Protein AF-A0A915NZ78-F1 (afdb_monomer)

Organism: NCBI:txid298350

pLDDT: mean 84.66, std 13.93, range [49.81, 96.81]

Radius of gyration: 14.65 Å; Cα contacts (8 Å, |Δi|>4): 91; chains: 1; bounding box: 35×27×35 Å

InterPro domains:
  IPR043136 B30.2/SPRY domain superfamily [G3DSA:2.60.120.920] (2-82)

Solvent-accessible surface area (backbone atoms only — not comparable to full-atom values): 5771 Å² total; per-residue (Å²): 134,90,55,90,91,60,46,74,44,80,48,75,44,71,61,75,79,87,49,96,84,58,53,43,31,42,34,44,37,22,53,71,46,40,81,48,85,72,75,44,77,42,77,58,66,86,62,89,70,69,86,80,86,70,94,82,86,86,79,77,99,67,87,86,86,86,76,94,64,90,54,85,71,72,55,60,76,81,81,70,68,128

Sequence (82 aa):
LIKPMDIVGCGIYFPQLNNEENNSAQLFFTINGKKKGKTIFVELNDDKDSLLFYPNVSLFCCSVEANFGTNKFLYKIGEFKE

Structure (mmCIF, N/CA/C/O backbone):
data_AF-A0A915NZ78-F1
#
_entry.id   AF-A0A915NZ78-F1
#
loop_
_atom_site.group_PDB
_atom_site.id
_atom_site.type_symbol
_atom_site.label_atom_id
_atom_site.label_alt_id
_atom_site.label_comp_id
_atom_site.label_asym_id
_atom_site.label_entity_id
_atom_site.label_seq_id
_atom_site.pdbx_PDB_ins_code
_atom_site.Cartn_x
_atom_site.Cartn_y
_atom_site.Cartn_z
_atom_site.occupancy
_atom_site.B_iso_or_equiv
_atom_site.auth_seq_id
_atom_site.auth_comp_id
_atom_site.auth_asym_id
_atom_site.auth_atom_id
_atom_site.pdbx_PDB_model_num
ATOM 1 N N . LEU A 1 1 ? 0.968 0.986 14.603 1.00 80.88 1 LEU A N 1
ATOM 2 C CA . LEU A 1 1 ? -0.315 0.254 14.554 1.00 80.88 1 LEU A CA 1
ATOM 3 C C . LEU A 1 1 ? -1.266 0.994 13.629 1.00 80.88 1 LEU A C 1
ATOM 5 O O . LEU A 1 1 ? -1.293 2.217 13.716 1.00 80.88 1 LEU A O 1
ATOM 9 N N . ILE A 1 2 ? -1.994 0.261 12.786 1.00 91.50 2 ILE A N 1
ATOM 10 C CA . ILE A 1 2 ? -3.115 0.774 11.983 1.00 91.50 2 ILE A CA 1
ATOM 11 C C . ILE A 1 2 ? -4.349 0.819 12.892 1.00 91.50 2 ILE A C 1
ATOM 13 O O . ILE A 1 2 ? -4.572 -0.113 13.668 1.00 91.50 2 ILE A O 1
ATOM 17 N N . LYS A 1 3 ? -5.107 1.911 12.843 1.00 94.25 3 LYS A N 1
ATOM 18 C CA . LYS A 1 3 ? -6.304 2.163 13.653 1.00 94.25 3 LYS A CA 1
ATOM 19 C C . LYS A 1 3 ? -7.562 2.212 12.776 1.00 94.25 3 LYS A C 1
ATOM 21 O O . LYS A 1 3 ? -7.445 2.381 11.563 1.00 94.25 3 LYS A O 1
ATOM 26 N N . PRO A 1 4 ? -8.770 2.102 13.365 1.00 94.81 4 PRO A N 1
ATOM 27 C CA . PRO A 1 4 ? -10.002 2.380 12.634 1.00 94.81 4 PRO A CA 1
ATOM 28 C C . PRO A 1 4 ? -9.933 3.749 11.948 1.00 94.81 4 PRO A C 1
ATOM 30 O O . PRO A 1 4 ? -9.450 4.706 12.552 1.00 94.81 4 PRO A O 1
ATOM 33 N N . MET A 1 5 ? -10.426 3.824 10.711 1.00 94.44 5 MET A N 1
ATOM 34 C CA . MET A 1 5 ? -10.408 5.018 9.849 1.00 94.44 5 MET A CA 1
ATOM 35 C C . MET A 1 5 ? -9.029 5.470 9.341 1.00 94.44 5 MET A C 1
ATOM 37 O O . MET A 1 5 ? -8.966 6.450 8.601 1.00 94.44 5 MET A O 1
ATOM 41 N N . ASP A 1 6 ? -7.934 4.775 9.673 1.00 96.81 6 ASP A N 1
ATOM 42 C CA . ASP A 1 6 ? -6.653 5.051 9.020 1.00 96.81 6 ASP A CA 1
ATOM 43 C C . ASP A 1 6 ? -6.736 4.707 7.529 1.00 96.81 6 ASP A C 1
ATOM 45 O O . ASP A 1 6 ? -7.171 3.623 7.137 1.00 96.81 6 ASP A O 1
ATOM 49 N N . ILE A 1 7 ? -6.241 5.616 6.693 1.00 96.62 7 ILE A N 1
ATOM 50 C CA . ILE A 1 7 ? -6.105 5.392 5.258 1.00 96.62 7 ILE A CA 1
ATOM 51 C C . ILE A 1 7 ? -4.697 4.878 4.994 1.00 96.62 7 ILE A C 1
ATOM 53 O O . ILE A 1 7 ? -3.705 5.596 5.166 1.00 96.62 7 ILE A O 1
ATOM 57 N N . VAL A 1 8 ? -4.619 3.618 4.576 1.00 96.69 8 VAL A N 1
ATOM 58 C CA . VAL A 1 8 ? -3.367 2.949 4.228 1.00 96.69 8 VAL A CA 1
ATOM 59 C C . VAL A 1 8 ? -3.128 3.085 2.730 1.00 96.69 8 VAL A C 1
ATOM 61 O O . VAL A 1 8 ? -3.988 2.746 1.921 1.00 96.69 8 VAL A O 1
ATOM 64 N N . GLY A 1 9 ? -1.953 3.586 2.357 1.00 95.62 9 GLY A N 1
ATOM 65 C CA . GLY A 1 9 ? -1.508 3.634 0.968 1.00 95.62 9 GLY A CA 1
ATOM 66 C C . GLY A 1 9 ? -0.345 2.681 0.729 1.00 95.62 9 GLY A C 1
ATOM 67 O O . GLY A 1 9 ? 0.611 2.688 1.502 1.00 95.62 9 GLY A O 1
ATOM 68 N N . CYS A 1 10 ? -0.409 1.918 -0.358 1.00 94.88 10 CYS A N 1
ATOM 69 C CA . CYS A 1 10 ? 0.672 1.062 -0.843 1.00 94.88 10 CYS A CA 1
ATOM 70 C C . CYS A 1 10 ? 1.092 1.572 -2.222 1.00 94.88 10 CYS A C 1
ATOM 72 O O . CYS A 1 10 ? 0.245 1.662 -3.111 1.00 94.88 10 CYS A O 1
ATOM 74 N N . GLY A 1 11 ? 2.364 1.924 -2.389 1.00 92.81 11 GLY A N 1
ATOM 75 C CA . GLY A 1 11 ? 2.896 2.426 -3.650 1.00 92.81 11 GLY A CA 1
ATOM 76 C C . GLY A 1 11 ? 4.105 1.622 -4.105 1.00 92.81 11 GLY A C 1
ATOM 77 O O . GLY A 1 11 ? 4.930 1.220 -3.286 1.00 92.81 11 GLY A O 1
ATOM 78 N N . ILE A 1 12 ? 4.204 1.414 -5.416 1.00 90.44 12 ILE A N 1
ATOM 79 C CA . ILE A 1 12 ? 5.384 0.860 -6.077 1.00 90.44 12 ILE A CA 1
ATOM 80 C C . ILE A 1 12 ? 5.796 1.798 -7.209 1.00 90.44 12 ILE A C 1
ATOM 82 O O . ILE A 1 12 ? 4.981 2.157 -8.059 1.00 90.44 12 ILE A O 1
ATOM 86 N N . TYR A 1 13 ? 7.047 2.237 -7.193 1.00 87.81 13 TYR A N 1
ATOM 87 C CA . TYR A 1 13 ? 7.641 3.049 -8.240 1.00 87.81 13 TYR A CA 1
ATOM 88 C C . TYR A 1 13 ? 8.606 2.199 -9.057 1.00 87.81 13 TYR A C 1
ATOM 90 O O . TYR A 1 13 ? 9.572 1.659 -8.523 1.00 87.81 13 TYR A O 1
ATOM 98 N N . PHE A 1 14 ? 8.344 2.120 -10.357 1.00 83.44 14 PHE A N 1
ATOM 99 C CA . PHE A 1 14 ? 9.268 1.553 -11.325 1.00 83.44 14 PHE A CA 1
ATOM 100 C C . PHE A 1 14 ? 10.068 2.709 -11.937 1.00 83.44 14 PHE A C 1
ATOM 102 O O . PHE A 1 14 ? 9.459 3.581 -12.575 1.00 83.44 14 PHE A O 1
ATOM 109 N N . PRO A 1 15 ? 11.393 2.785 -11.726 1.00 75.62 15 PRO A N 1
ATOM 110 C CA . PRO A 1 15 ? 12.215 3.718 -12.481 1.00 75.62 15 PRO A CA 1
ATOM 111 C C . PRO A 1 15 ? 12.062 3.405 -13.974 1.00 75.62 15 PRO A C 1
ATOM 113 O O . PRO A 1 15 ? 11.951 2.246 -14.369 1.00 75.62 15 PRO A O 1
ATOM 116 N N . GLN A 1 16 ? 11.974 4.441 -14.811 1.00 65.69 16 GLN A N 1
ATOM 117 C CA . GLN A 1 16 ? 11.915 4.234 -16.257 1.00 65.69 16 GLN A CA 1
ATOM 118 C C . GLN A 1 16 ? 13.169 3.465 -16.688 1.00 65.69 16 GLN A C 1
ATOM 120 O O . GLN A 1 16 ? 14.276 3.937 -16.440 1.00 65.69 16 GLN A O 1
ATOM 125 N N . LEU A 1 17 ? 12.971 2.323 -17.353 1.00 55.47 17 LEU A N 1
ATOM 126 C CA . LEU A 1 17 ? 13.985 1.379 -17.856 1.00 55.47 17 LEU A CA 1
ATOM 127 C C . LEU A 1 17 ? 14.962 1.980 -18.891 1.00 55.47 17 LEU A C 1
ATOM 129 O O . LEU A 1 17 ? 15.675 1.253 -19.570 1.00 55.47 17 LEU A O 1
ATOM 133 N N . ASN A 1 18 ? 14.988 3.303 -19.055 1.00 50.72 18 ASN A N 1
ATOM 134 C CA . ASN A 1 18 ? 15.775 3.972 -20.086 1.00 50.72 18 ASN A CA 1
ATOM 135 C C . ASN A 1 18 ? 17.274 4.033 -19.751 1.00 50.72 18 ASN A C 1
ATOM 137 O O . ASN A 1 18 ? 18.059 4.326 -20.645 1.00 50.72 18 ASN A O 1
ATOM 141 N N . ASN A 1 19 ? 17.661 3.745 -18.503 1.00 51.53 19 ASN A N 1
ATOM 142 C CA . ASN A 1 19 ? 19.052 3.648 -18.075 1.00 51.53 19 ASN A CA 1
ATOM 143 C C . ASN A 1 19 ? 19.252 2.308 -17.353 1.00 51.53 19 ASN A C 1
ATOM 145 O O . ASN A 1 19 ? 18.596 2.053 -16.344 1.00 51.53 19 ASN A O 1
ATOM 149 N N . GLU A 1 20 ? 20.183 1.496 -17.850 1.00 53.66 20 GLU A N 1
ATOM 150 C CA . GLU A 1 20 ? 20.549 0.142 -17.384 1.00 53.66 20 GLU A CA 1
ATOM 151 C C . GLU A 1 20 ? 21.030 0.068 -15.914 1.00 53.66 20 GLU A C 1
ATOM 153 O O . GLU A 1 20 ? 21.385 -0.997 -15.420 1.00 53.66 20 GLU A O 1
ATOM 158 N N . GLU A 1 21 ? 21.057 1.191 -15.193 1.00 57.22 21 GLU A N 1
ATOM 159 C CA . GLU A 1 21 ? 21.609 1.289 -13.838 1.00 57.22 21 GLU A CA 1
ATOM 160 C C . GLU A 1 21 ? 20.580 1.055 -12.721 1.00 57.22 21 GLU A C 1
ATOM 162 O O . GLU A 1 21 ? 20.968 0.871 -11.570 1.00 57.22 21 GLU A O 1
ATOM 167 N N . ASN A 1 22 ? 19.274 1.052 -13.019 1.00 62.06 22 ASN A N 1
ATOM 168 C CA . ASN A 1 22 ? 18.229 0.981 -11.990 1.00 62.06 22 ASN A CA 1
ATOM 169 C C . ASN A 1 22 ? 17.296 -0.224 -12.169 1.00 62.06 22 ASN A C 1
ATOM 171 O O . ASN A 1 22 ? 16.115 -0.096 -12.491 1.00 62.06 22 ASN A O 1
ATOM 175 N N . ASN A 1 23 ? 17.825 -1.405 -11.855 1.00 75.69 23 ASN A N 1
ATOM 176 C CA . ASN A 1 23 ? 17.092 -2.673 -11.875 1.00 75.69 23 ASN A CA 1
ATOM 177 C C . ASN A 1 23 ? 16.317 -2.919 -10.575 1.00 75.69 23 ASN A C 1
ATOM 179 O O . ASN A 1 23 ? 16.222 -4.054 -10.125 1.00 75.69 23 ASN A O 1
ATOM 183 N N . SER A 1 24 ? 15.793 -1.884 -9.912 1.00 83.25 24 SER A N 1
ATOM 184 C CA . SER A 1 24 ? 14.979 -2.092 -8.712 1.00 83.25 24 SER A CA 1
ATOM 185 C C . SER A 1 24 ? 13.736 -1.214 -8.671 1.00 83.25 24 SER A C 1
ATOM 187 O O . SER A 1 24 ? 13.780 -0.013 -8.937 1.00 83.25 24 SER A O 1
ATOM 189 N N . ALA A 1 25 ? 12.604 -1.819 -8.318 1.00 86.94 25 ALA A N 1
ATOM 190 C CA . ALA A 1 25 ? 11.389 -1.101 -7.977 1.00 86.94 25 ALA A CA 1
ATOM 191 C C . ALA A 1 25 ? 11.437 -0.652 -6.514 1.00 86.94 25 ALA A C 1
ATOM 193 O O . ALA A 1 25 ? 11.902 -1.374 -5.633 1.00 86.94 25 ALA A O 1
ATOM 194 N N . GLN A 1 26 ? 10.906 0.535 -6.247 1.00 89.50 26 GLN A N 1
ATOM 195 C CA . GLN A 1 26 ? 10.817 1.099 -4.905 1.00 89.50 26 GLN A CA 1
ATOM 196 C C . GLN A 1 26 ? 9.402 0.916 -4.365 1.00 89.50 26 GLN A C 1
ATOM 198 O O . GLN A 1 26 ? 8.451 1.509 -4.873 1.00 89.50 26 GLN A O 1
ATOM 203 N N . LEU A 1 27 ? 9.255 0.115 -3.317 1.00 91.81 27 LEU A N 1
ATOM 204 C CA . LEU A 1 27 ? 7.996 -0.116 -2.621 1.00 91.81 27 LEU A CA 1
ATOM 205 C C . LEU A 1 27 ? 7.957 0.691 -1.318 1.00 91.81 27 LEU A C 1
ATOM 207 O O . LEU A 1 27 ? 8.906 0.695 -0.531 1.00 91.81 27 LEU A O 1
ATOM 211 N N . PHE A 1 28 ? 6.838 1.366 -1.068 1.00 93.56 28 PHE A N 1
ATOM 212 C CA . PHE A 1 28 ? 6.629 2.154 0.140 1.00 93.56 28 PHE A CA 1
ATOM 213 C C . PHE A 1 28 ? 5.189 2.067 0.646 1.00 93.56 28 PHE A C 1
ATOM 215 O O . PHE A 1 28 ? 4.241 1.804 -0.097 1.00 93.56 28 PHE A O 1
ATOM 222 N N . PHE A 1 29 ? 5.031 2.361 1.936 1.00 94.81 29 PHE A N 1
ATOM 223 C CA . PHE A 1 29 ? 3.739 2.405 2.607 1.00 94.81 29 PHE A CA 1
ATOM 224 C C . PHE A 1 29 ? 3.485 3.779 3.212 1.00 94.81 29 PHE A C 1
ATOM 226 O O . PHE A 1 29 ? 4.407 4.473 3.652 1.00 94.81 29 PHE A O 1
ATOM 233 N N . THR A 1 30 ? 2.214 4.159 3.288 1.00 95.88 30 THR A N 1
ATOM 234 C CA . THR A 1 30 ? 1.768 5.369 3.976 1.00 95.88 30 THR A CA 1
ATOM 235 C C . THR A 1 30 ? 0.629 5.061 4.938 1.00 95.88 30 THR A C 1
ATOM 237 O O . THR A 1 30 ? -0.172 4.157 4.708 1.00 95.88 30 THR A O 1
ATOM 240 N N . ILE A 1 31 ? 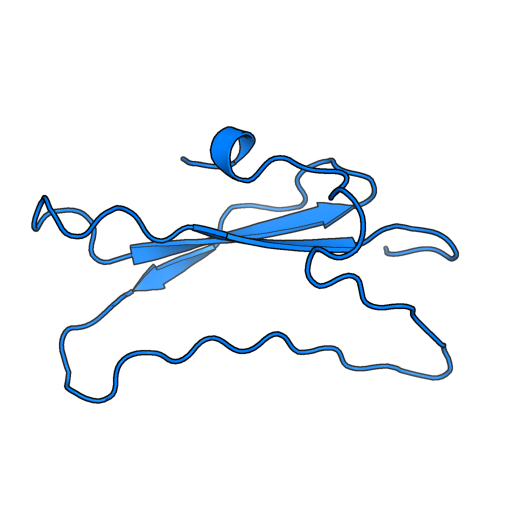0.554 5.835 6.019 1.00 96.75 31 ILE A N 1
ATOM 241 C CA . ILE A 1 31 ? -0.630 5.914 6.879 1.00 96.75 31 ILE A CA 1
ATOM 242 C C . ILE A 1 31 ? -1.047 7.378 6.911 1.00 96.75 31 ILE A C 1
ATOM 244 O O . ILE A 1 31 ? -0.246 8.239 7.293 1.00 96.75 31 ILE A O 1
ATOM 248 N N . ASN A 1 32 ? -2.283 7.654 6.497 1.00 96.38 32 ASN A N 1
ATOM 249 C CA . ASN A 1 32 ? -2.855 8.996 6.395 1.00 96.38 32 ASN A CA 1
ATOM 250 C C . ASN A 1 32 ? -1.954 9.941 5.576 1.00 96.38 32 ASN A C 1
ATOM 252 O O . ASN A 1 32 ? -1.633 11.049 6.005 1.00 96.38 32 ASN A O 1
ATOM 256 N N . GLY A 1 33 ? -1.468 9.452 4.428 1.00 94.44 33 GLY A N 1
ATOM 257 C CA . GLY A 1 33 ? -0.624 10.201 3.488 1.00 94.44 33 GLY A CA 1
ATOM 258 C C . GLY A 1 33 ? 0.852 10.349 3.880 1.00 94.44 33 GLY A C 1
ATOM 259 O O . GLY A 1 33 ? 1.649 10.834 3.084 1.00 94.44 33 GLY A O 1
ATOM 260 N N . LYS A 1 34 ? 1.263 9.913 5.078 1.00 93.75 34 LYS A N 1
ATOM 261 C CA . LYS A 1 34 ? 2.656 10.028 5.550 1.00 93.75 34 LYS A CA 1
ATOM 262 C C . LYS A 1 34 ? 3.409 8.709 5.389 1.00 93.75 34 LYS A C 1
ATOM 264 O O . LYS A 1 34 ? 2.898 7.682 5.843 1.00 93.75 34 LYS A O 1
ATOM 269 N N . LYS A 1 35 ? 4.630 8.745 4.828 1.00 93.56 35 LYS A N 1
ATOM 270 C CA . LYS A 1 35 ? 5.517 7.569 4.688 1.00 93.56 35 LYS A CA 1
ATOM 271 C C . LYS A 1 35 ? 5.691 6.855 6.026 1.00 93.56 35 LYS A C 1
ATOM 273 O O . LYS A 1 35 ? 5.859 7.489 7.073 1.00 93.56 35 LYS A O 1
ATOM 278 N N . LYS A 1 36 ? 5.651 5.527 5.988 1.00 94.25 36 LYS A N 1
ATOM 279 C CA . LYS A 1 36 ? 5.913 4.655 7.130 1.00 94.25 36 LYS A CA 1
ATOM 280 C C . LYS A 1 36 ? 6.999 3.655 6.779 1.00 94.25 36 LYS A C 1
ATOM 282 O O . LYS A 1 36 ? 6.898 2.953 5.782 1.00 94.25 36 LYS A O 1
ATOM 287 N N . GLY A 1 37 ? 8.001 3.579 7.650 1.00 90.62 37 GLY A N 1
ATOM 288 C CA . GLY A 1 37 ? 9.155 2.710 7.450 1.00 90.62 37 GLY A CA 1
ATOM 289 C C . GLY A 1 37 ? 10.119 3.226 6.382 1.00 90.62 37 GLY A C 1
ATOM 290 O O . GLY A 1 37 ? 10.017 4.363 5.916 1.00 90.62 37 GLY A O 1
ATOM 291 N N . LYS A 1 38 ? 11.084 2.370 6.048 1.00 90.88 38 LYS A N 1
ATOM 292 C CA . LYS A 1 38 ? 12.048 2.585 4.965 1.00 90.88 38 LYS A CA 1
ATOM 293 C C 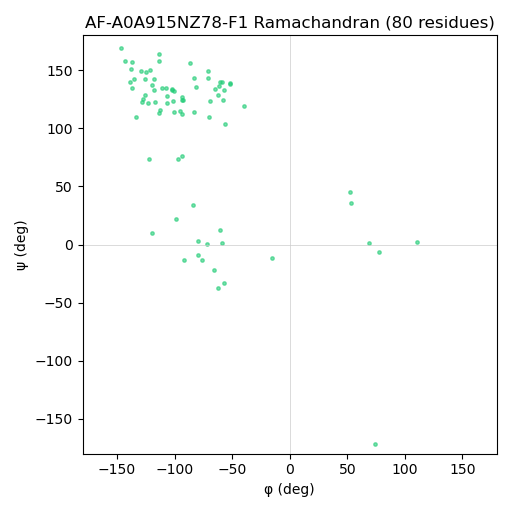. LYS A 1 38 ? 11.462 2.090 3.642 1.00 90.88 38 LYS A C 1
ATOM 295 O O . LYS A 1 38 ? 10.580 1.233 3.650 1.00 90.88 38 LYS A O 1
ATOM 300 N N . THR A 1 39 ? 11.964 2.622 2.533 1.00 90.56 39 THR A N 1
ATOM 301 C CA . THR A 1 39 ? 11.706 2.065 1.199 1.00 90.56 39 THR A CA 1
ATOM 302 C C . THR A 1 39 ? 12.228 0.640 1.129 1.00 90.56 39 THR A C 1
ATOM 304 O O . THR A 1 39 ? 13.296 0.338 1.664 1.00 90.56 39 THR A O 1
ATOM 307 N N . ILE A 1 40 ? 11.468 -0.228 0.476 1.00 90.88 40 ILE A N 1
ATOM 308 C CA . ILE A 1 40 ? 11.897 -1.577 0.127 1.00 90.88 40 ILE A CA 1
ATOM 309 C C . ILE A 1 40 ? 12.293 -1.548 -1.347 1.00 90.88 40 ILE A C 1
ATOM 311 O O . ILE A 1 40 ? 11.484 -1.164 -2.188 1.00 90.88 40 ILE A O 1
ATOM 315 N N . PHE A 1 41 ? 13.527 -1.940 -1.648 1.00 88.38 41 PHE A N 1
ATOM 316 C CA . PHE A 1 41 ? 14.017 -2.085 -3.016 1.00 88.38 41 PHE A CA 1
ATOM 317 C C . PHE A 1 41 ? 13.796 -3.530 -3.459 1.00 88.38 41 PHE A C 1
ATOM 319 O O . PHE A 1 41 ? 14.211 -4.458 -2.766 1.00 88.38 41 PHE A O 1
ATOM 326 N N . VAL A 1 42 ? 13.097 -3.715 -4.576 1.00 86.50 42 VAL A N 1
ATOM 327 C CA . VAL A 1 42 ? 12.798 -5.028 -5.153 1.00 86.50 42 VAL A CA 1
ATOM 328 C C . VAL A 1 42 ? 13.540 -5.149 -6.470 1.00 86.50 42 VAL A C 1
ATOM 330 O O . VAL A 1 42 ? 13.255 -4.386 -7.388 1.00 86.50 42 VAL A O 1
ATOM 333 N N . GLU A 1 43 ? 14.484 -6.080 -6.556 1.00 82.75 43 GLU A N 1
ATOM 334 C CA . GLU A 1 43 ? 15.245 -6.333 -7.781 1.00 82.75 43 GLU A CA 1
ATOM 335 C C . GLU A 1 43 ? 14.324 -6.797 -8.912 1.00 82.75 43 GLU A C 1
ATOM 337 O O . GLU A 1 43 ? 13.531 -7.722 -8.756 1.00 82.75 43 GLU A O 1
ATOM 342 N N . LEU A 1 44 ? 14.439 -6.133 -10.054 1.00 77.75 44 LEU A N 1
ATOM 343 C CA . LEU A 1 44 ? 13.783 -6.432 -11.315 1.00 77.75 44 LEU A CA 1
ATOM 344 C C . LEU A 1 44 ? 14.788 -7.232 -12.154 1.00 77.75 44 LEU A C 1
ATOM 346 O O . LEU A 1 44 ? 15.431 -6.682 -13.041 1.00 77.75 44 LEU A O 1
ATOM 350 N N . ASN A 1 45 ? 15.011 -8.501 -11.808 1.00 69.31 45 ASN A N 1
ATOM 351 C CA . ASN A 1 45 ? 15.911 -9.355 -12.586 1.00 69.31 45 ASN A CA 1
ATOM 352 C C . ASN A 1 45 ? 15.285 -9.709 -13.949 1.00 69.31 45 ASN A C 1
ATOM 354 O O . ASN A 1 45 ? 14.080 -9.936 -14.044 1.00 69.31 45 ASN A O 1
ATOM 358 N N . ASP A 1 46 ? 16.130 -9.775 -14.982 1.00 57.62 46 ASP A N 1
ATOM 359 C CA . ASP A 1 46 ? 15.790 -9.981 -16.405 1.00 57.62 46 ASP A CA 1
ATOM 360 C C . ASP A 1 46 ? 15.325 -11.406 -16.767 1.00 57.62 46 ASP A C 1
ATOM 362 O O . ASP A 1 46 ? 15.039 -11.704 -17.934 1.00 57.62 46 ASP A O 1
ATOM 366 N N . ASP A 1 47 ? 15.252 -12.321 -15.797 1.00 57.44 47 ASP A N 1
ATOM 367 C CA . ASP A 1 47 ? 14.766 -13.669 -16.067 1.00 57.44 47 ASP A CA 1
ATOM 368 C C . ASP A 1 47 ? 13.263 -13.614 -16.354 1.00 57.44 47 ASP A C 1
ATOM 370 O O . ASP A 1 47 ? 12.460 -13.332 -15.473 1.00 57.44 47 ASP A O 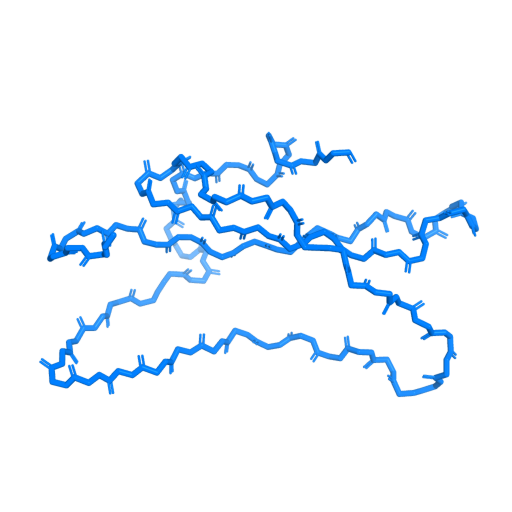1
ATOM 374 N N . LYS A 1 48 ? 12.952 -13.859 -17.634 1.00 49.81 48 LYS A N 1
ATOM 375 C CA . LYS A 1 48 ? 11.698 -13.982 -18.416 1.00 49.81 48 LYS A CA 1
ATOM 376 C C . LYS A 1 48 ? 10.335 -14.168 -17.724 1.00 49.81 48 LYS A C 1
ATOM 378 O O . LYS A 1 48 ? 9.325 -13.999 -18.404 1.00 49.81 48 LYS A O 1
ATOM 383 N N . ASP A 1 49 ? 10.276 -14.447 -16.434 1.00 52.72 49 ASP A N 1
ATOM 384 C CA . ASP A 1 49 ? 9.086 -14.323 -15.602 1.00 52.72 49 ASP A CA 1
ATOM 385 C C . ASP A 1 49 ? 9.084 -12.942 -14.937 1.00 52.72 49 ASP A C 1
ATOM 387 O O . ASP A 1 49 ? 9.395 -12.779 -13.758 1.00 52.72 49 ASP A O 1
ATOM 391 N N . SER A 1 50 ? 8.737 -11.924 -15.730 1.00 58.12 50 SER A N 1
ATOM 392 C CA . SER A 1 50 ? 8.525 -10.547 -15.275 1.00 58.12 50 SER A CA 1
ATOM 393 C C . SER A 1 50 ? 7.800 -10.531 -13.928 1.00 58.12 50 SER A C 1
ATOM 395 O O . SER A 1 50 ? 6.676 -11.030 -13.844 1.00 58.12 50 SER A O 1
ATOM 397 N N . LEU A 1 51 ? 8.419 -9.974 -12.884 1.00 65.50 51 LEU A N 1
ATOM 398 C CA . LEU A 1 51 ? 7.803 -9.867 -11.562 1.00 65.50 51 LEU A CA 1
ATOM 399 C C . LEU A 1 51 ? 6.462 -9.129 -11.673 1.00 65.50 51 LEU A C 1
ATOM 401 O O . LEU A 1 51 ? 6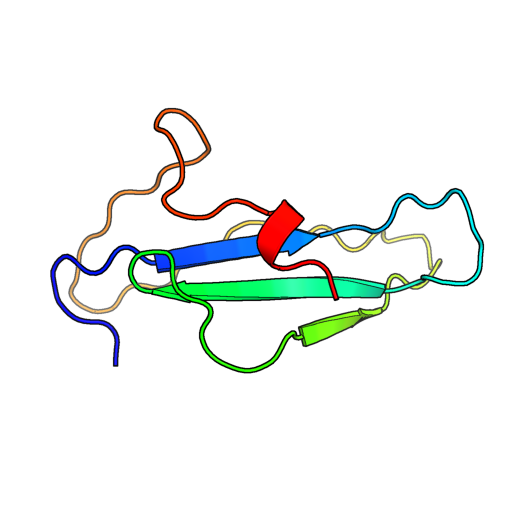.404 -7.908 -11.832 1.00 65.50 51 LEU A O 1
ATOM 405 N N . LEU A 1 52 ? 5.369 -9.887 -11.607 1.00 75.94 52 LEU A N 1
ATOM 406 C CA . LEU A 1 52 ? 4.021 -9.342 -11.597 1.00 75.94 52 LEU A CA 1
ATOM 407 C C . LEU A 1 52 ? 3.680 -8.941 -10.166 1.00 75.94 52 LEU A C 1
ATOM 409 O O . LEU A 1 52 ? 3.552 -9.783 -9.279 1.00 75.94 52 LEU A O 1
ATOM 413 N N . PHE A 1 53 ? 3.507 -7.642 -9.948 1.00 83.12 53 PHE A N 1
ATOM 414 C CA . PHE A 1 53 ? 3.023 -7.118 -8.678 1.00 83.12 53 PHE A CA 1
ATOM 415 C C . PHE A 1 53 ? 1.511 -6.950 -8.743 1.00 83.12 53 PHE A C 1
ATOM 417 O O . PHE A 1 53 ? 0.985 -6.235 -9.594 1.00 83.12 53 PHE A O 1
ATOM 424 N N . TYR A 1 54 ? 0.813 -7.578 -7.805 1.00 89.31 54 TYR A N 1
ATOM 425 C CA . TYR A 1 54 ? -0.626 -7.431 -7.629 1.00 89.31 54 TYR A CA 1
ATOM 426 C C . TYR A 1 54 ? -0.927 -6.866 -6.236 1.00 89.31 54 TYR A C 1
ATOM 428 O O . TYR A 1 54 ? -0.320 -7.300 -5.252 1.00 89.31 54 TYR A O 1
ATOM 436 N N . PRO A 1 55 ? -1.868 -5.911 -6.115 1.00 93.25 55 PRO A N 1
ATO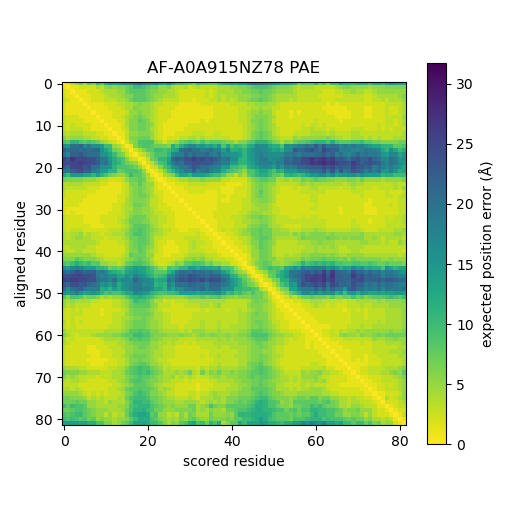M 437 C CA . PRO A 1 55 ? -2.348 -5.459 -4.817 1.00 93.25 55 PRO A CA 1
ATOM 438 C C . PRO A 1 55 ? -2.904 -6.635 -4.003 1.00 93.25 55 PRO A C 1
ATOM 440 O O . PRO A 1 55 ? -3.703 -7.423 -4.507 1.00 93.25 55 PRO A O 1
ATOM 443 N N . ASN A 1 56 ? -2.508 -6.741 -2.736 1.00 94.50 56 ASN A N 1
ATOM 444 C CA . ASN A 1 56 ? -2.990 -7.771 -1.821 1.00 94.50 56 ASN A CA 1
ATOM 445 C C . ASN A 1 56 ? -3.334 -7.163 -0.456 1.00 94.50 56 ASN A C 1
ATOM 447 O O . ASN A 1 56 ? -2.639 -6.269 0.029 1.00 94.50 56 ASN A O 1
ATOM 451 N N . VAL A 1 57 ? -4.404 -7.665 0.162 1.00 94.69 57 VAL A N 1
ATOM 452 C CA . VAL A 1 57 ? -4.790 -7.346 1.538 1.00 94.69 57 VAL A CA 1
ATOM 453 C C . VAL A 1 57 ? -5.261 -8.619 2.237 1.00 94.69 57 VAL A C 1
ATOM 455 O O . VAL A 1 57 ? -5.964 -9.435 1.646 1.00 94.69 57 VAL A O 1
ATOM 458 N N . SER A 1 58 ? -4.884 -8.775 3.505 1.00 95.25 58 SER A N 1
ATOM 459 C CA . SER A 1 58 ? -5.382 -9.828 4.389 1.00 95.25 58 SER A CA 1
ATOM 460 C C . SER A 1 58 ? -6.115 -9.183 5.559 1.00 95.25 58 SER A C 1
ATOM 462 O O . SER A 1 58 ? -5.629 -8.209 6.137 1.00 95.25 58 SER A O 1
ATOM 464 N N . LEU A 1 59 ? -7.302 -9.697 5.878 1.00 95.19 59 LEU A N 1
ATOM 465 C CA . LEU A 1 59 ? -8.197 -9.136 6.886 1.00 95.19 59 LEU A CA 1
ATOM 466 C C . LEU A 1 59 ? -8.404 -10.137 8.018 1.00 95.19 59 LEU A C 1
ATOM 468 O O . LEU A 1 59 ? -8.551 -11.336 7.785 1.00 95.19 59 LEU A O 1
ATOM 472 N N . PHE A 1 60 ? -8.481 -9.627 9.245 1.00 94.44 60 PHE A N 1
ATOM 473 C CA . PHE A 1 60 ? -8.842 -10.412 10.418 1.00 94.44 60 PHE A CA 1
ATOM 474 C C . PHE A 1 60 ? -9.880 -9.648 11.240 1.00 94.44 60 PHE A C 1
ATOM 476 O O . PHE A 1 60 ? -9.564 -8.620 11.838 1.00 94.44 60 PHE A O 1
ATOM 483 N N . CYS A 1 61 ? -11.123 -10.140 11.244 1.00 95.00 61 CYS A N 1
ATOM 484 C CA . CYS A 1 61 ? -12.256 -9.552 11.973 1.00 95.00 61 CYS A CA 1
ATOM 485 C C . CYS A 1 61 ? -12.500 -8.053 11.681 1.00 95.00 61 CYS A C 1
ATOM 487 O O . CYS A 1 61 ? -12.879 -7.298 12.576 1.00 95.00 61 CYS A O 1
ATOM 489 N N . CYS A 1 62 ? -12.279 -7.606 10.441 1.00 94.44 62 CYS A N 1
ATOM 490 C CA . CYS A 1 62 ? -12.472 -6.216 10.026 1.00 94.44 62 CYS A CA 1
ATOM 491 C C . CYS A 1 62 ? -12.956 -6.105 8.571 1.00 94.44 62 CYS A C 1
ATOM 493 O O . CYS A 1 62 ? -12.946 -7.080 7.820 1.00 94.44 62 CYS A O 1
ATOM 495 N N . SER A 1 63 ? -13.370 -4.900 8.181 1.00 95.81 63 SER A N 1
ATOM 496 C CA . SER 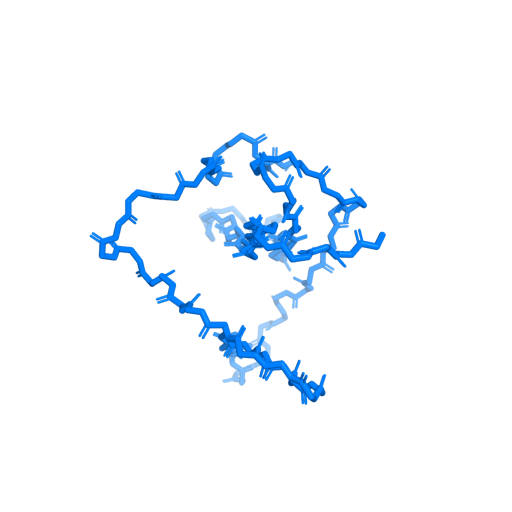A 1 63 ? -13.762 -4.539 6.816 1.00 95.81 63 SER A CA 1
ATOM 497 C C . SER A 1 63 ? -12.957 -3.335 6.336 1.00 95.81 63 SER A C 1
ATOM 499 O O . SER A 1 63 ? -12.625 -2.457 7.135 1.00 95.81 63 SER A O 1
ATOM 501 N N . VAL A 1 64 ? -12.683 -3.269 5.034 1.00 96.12 64 VAL A N 1
ATOM 502 C CA . VAL A 1 64 ? -11.975 -2.152 4.393 1.00 96.12 64 VAL A CA 1
ATOM 503 C C . VAL A 1 64 ? -12.643 -1.781 3.073 1.00 96.12 64 VAL A C 1
ATOM 505 O O . VAL A 1 64 ? -13.307 -2.611 2.455 1.00 96.12 64 VAL A O 1
ATOM 508 N N . GLU A 1 65 ? -12.425 -0.547 2.628 1.00 96.50 65 GLU A N 1
ATOM 509 C CA . GLU A 1 65 ? -12.745 -0.085 1.278 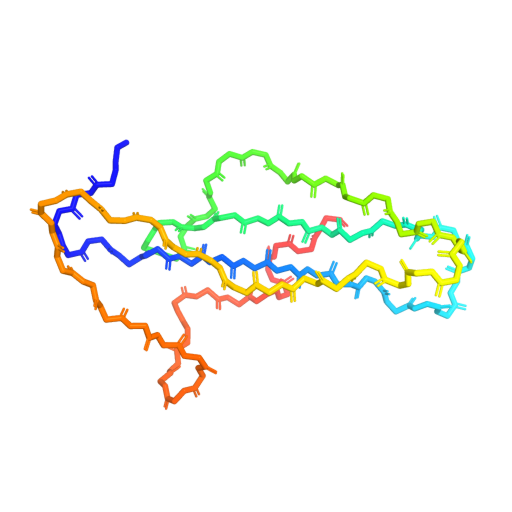1.00 96.50 65 GLU A CA 1
ATOM 510 C C . GLU A 1 65 ? -11.439 0.096 0.494 1.00 96.50 65 GLU A C 1
ATOM 512 O O . GLU A 1 65 ? -10.468 0.652 1.014 1.00 96.50 65 GLU A O 1
ATOM 517 N N . ALA A 1 66 ? -11.402 -0.384 -0.749 1.00 95.88 66 ALA A N 1
ATOM 518 C CA . ALA A 1 66 ? -10.243 -0.247 -1.623 1.00 95.88 66 ALA A CA 1
ATOM 519 C C . ALA A 1 66 ? -10.469 0.867 -2.651 1.00 95.88 66 ALA A C 1
ATOM 521 O O . ALA A 1 66 ? -11.494 0.903 -3.327 1.00 95.88 66 ALA A O 1
ATOM 522 N N . ASN A 1 67 ? -9.474 1.740 -2.816 1.00 96.44 67 ASN A N 1
ATOM 523 C CA . ASN A 1 67 ? -9.454 2.758 -3.861 1.00 96.44 67 ASN A CA 1
ATOM 524 C C . ASN A 1 67 ? -8.325 2.455 -4.855 1.00 96.44 67 ASN A C 1
ATOM 526 O O . ASN A 1 67 ? -7.152 2.581 -4.509 1.00 96.44 67 ASN A O 1
ATOM 530 N N . PHE A 1 68 ? -8.679 2.106 -6.093 1.00 95.00 68 PHE A N 1
ATOM 531 C CA . PHE A 1 68 ? -7.733 1.855 -7.192 1.00 95.00 68 PHE A CA 1
ATOM 532 C C . PHE A 1 68 ? -7.580 3.055 -8.145 1.00 95.00 68 PHE A C 1
ATOM 534 O O . PHE A 1 68 ? -7.168 2.894 -9.289 1.00 95.00 68 PHE A O 1
ATOM 541 N N . GLY A 1 69 ? -7.915 4.264 -7.684 1.00 94.31 69 GLY A N 1
ATOM 542 C CA . GLY A 1 69 ? -7.811 5.505 -8.461 1.00 94.31 69 GLY A CA 1
ATOM 543 C C . GLY A 1 69 ? -9.154 6.122 -8.854 1.00 94.31 69 GLY A C 1
ATOM 544 O O . GLY A 1 69 ? -9.172 7.163 -9.504 1.00 94.31 69 GLY A O 1
ATOM 545 N N . THR A 1 70 ? -10.276 5.532 -8.432 1.00 94.81 70 THR A N 1
ATOM 546 C CA . THR A 1 70 ? -11.611 6.139 -8.566 1.00 94.81 70 THR A CA 1
ATOM 547 C C . THR A 1 70 ? -11.699 7.449 -7.782 1.00 94.81 70 THR A C 1
ATOM 549 O O . THR A 1 70 ? -12.293 8.416 -8.247 1.00 94.81 70 THR A O 1
ATOM 552 N N . ASN A 1 71 ? -11.052 7.493 -6.614 1.00 95.44 71 ASN A N 1
ATOM 553 C CA . ASN A 1 71 ? -10.880 8.692 -5.803 1.00 95.44 71 ASN A CA 1
ATOM 554 C C . ASN A 1 71 ? -9.401 9.101 -5.756 1.00 95.44 71 ASN A C 1
ATOM 556 O O . ASN A 1 71 ? -8.500 8.278 -5.942 1.00 95.44 71 ASN A O 1
ATOM 560 N N . LYS A 1 72 ? -9.125 10.374 -5.452 1.00 94.19 72 LYS A N 1
ATOM 561 C CA . LYS A 1 72 ? -7.745 10.857 -5.284 1.00 94.19 72 LYS A CA 1
ATOM 562 C C . LYS A 1 72 ? -7.045 10.136 -4.126 1.00 94.19 72 LYS A C 1
ATOM 564 O O . LYS A 1 72 ? -7.611 9.992 -3.045 1.00 94.19 72 LYS A O 1
ATOM 569 N N . PHE A 1 73 ? -5.792 9.738 -4.339 1.00 94.50 73 PHE A N 1
ATOM 570 C CA . PHE A 1 73 ? -4.935 9.216 -3.275 1.00 94.50 73 PHE A CA 1
ATOM 571 C C . PHE A 1 73 ? -4.519 10.325 -2.297 1.00 94.50 73 PHE A C 1
ATOM 573 O O . PHE A 1 73 ? -4.329 11.475 -2.693 1.00 94.50 73 PHE A O 1
ATOM 580 N N . LEU A 1 74 ? -4.316 9.967 -1.024 1.00 93.56 74 LEU A N 1
ATOM 581 C CA . LEU A 1 74 ? -3.794 10.877 0.010 1.00 93.56 74 LEU A CA 1
ATOM 582 C C . LEU A 1 74 ? -2.272 11.070 -0.034 1.00 93.56 74 LEU A C 1
ATOM 584 O O . LEU A 1 74 ? -1.703 11.731 0.829 1.00 93.56 74 LEU A O 1
ATOM 588 N N . TYR A 1 75 ? -1.610 10.468 -1.012 1.00 89.44 75 TYR A N 1
ATOM 589 C CA . TYR A 1 75 ? -0.175 10.542 -1.209 1.00 89.44 75 TYR A CA 1
ATOM 590 C C . TYR A 1 75 ? 0.096 10.716 -2.705 1.00 89.44 75 TYR A C 1
ATOM 592 O O . TYR A 1 75 ? -0.688 10.252 -3.538 1.00 89.44 75 TYR A O 1
ATOM 600 N N . LYS A 1 76 ? 1.199 11.376 -3.066 1.00 86.44 76 LYS A N 1
ATOM 601 C CA . LYS A 1 76 ? 1.658 11.429 -4.458 1.00 86.44 76 LYS A CA 1
ATOM 602 C C . LYS A 1 76 ? 2.878 10.550 -4.615 1.00 86.44 76 LYS A C 1
ATOM 604 O O . LYS A 1 76 ? 3.861 10.726 -3.909 1.00 86.44 76 LYS A O 1
ATOM 609 N N . ILE A 1 77 ? 2.848 9.647 -5.588 1.00 80.81 77 ILE A N 1
ATOM 610 C CA . ILE A 1 77 ? 3.946 8.700 -5.814 1.00 80.81 77 ILE A CA 1
ATOM 611 C C . ILE A 1 77 ? 5.301 9.388 -6.046 1.00 80.81 77 ILE A C 1
ATOM 613 O O . ILE A 1 77 ? 6.329 8.893 -5.601 1.00 80.81 77 ILE A O 1
ATOM 617 N N . GLY A 1 78 ? 5.296 10.566 -6.682 1.00 79.56 78 GLY A N 1
ATOM 618 C CA . GLY A 1 78 ? 6.506 11.345 -6.946 1.00 79.56 78 GLY A CA 1
ATOM 619 C C . GLY A 1 78 ? 7.209 11.885 -5.700 1.00 79.56 78 GLY A C 1
ATOM 620 O O . GLY A 1 78 ? 8.400 12.148 -5.767 1.00 79.56 78 GLY A O 1
ATOM 621 N N . GLU A 1 79 ? 6.502 12.018 -4.576 1.00 82.81 79 GLU A N 1
ATOM 622 C CA . GLU A 1 79 ? 7.059 12.524 -3.312 1.00 82.81 79 GLU A CA 1
ATOM 623 C C . GLU A 1 79 ? 7.846 11.444 -2.546 1.00 82.81 79 GLU A C 1
ATOM 625 O O . GLU A 1 79 ? 8.502 11.752 -1.555 1.00 82.81 79 GLU A O 1
ATOM 630 N N . PHE A 1 80 ? 7.788 10.183 -2.992 1.00 77.88 80 PHE A N 1
ATOM 631 C CA . PHE A 1 80 ? 8.418 9.040 -2.318 1.00 77.88 80 PHE A CA 1
ATOM 632 C C . PHE A 1 80 ? 9.454 8.314 -3.175 1.00 77.88 80 PHE A C 1
ATOM 634 O O . PHE A 1 80 ? 9.907 7.244 -2.773 1.00 77.88 80 PHE A O 1
ATOM 641 N N . LYS A 1 81 ? 9.815 8.894 -4.323 1.00 76.75 81 LYS A N 1
ATOM 642 C CA . LYS A 1 81 ? 10.958 8.448 -5.117 1.00 76.75 81 LYS A CA 1
ATOM 643 C C . LYS A 1 81 ? 12.233 8.784 -4.347 1.00 76.75 81 LYS A C 1
ATOM 645 O O . LYS A 1 81 ? 12.422 9.944 -3.980 1.00 76.75 81 LYS A O 1
ATOM 650 N N . GLU A 1 82 ? 13.052 7.777 -4.088 1.00 68.00 82 GLU A N 1
ATOM 651 C CA . GLU A 1 82 ? 14.414 7.925 -3.559 1.00 68.00 82 GLU A CA 1
ATOM 652 C C . GLU A 1 82 ? 15.453 7.858 -4.676 1.00 68.00 82 GLU A C 1
ATOM 654 O O . GLU A 1 82 ? 15.204 7.142 -5.677 1.00 68.00 82 GLU A O 1
#

Secondary structure (DSSP, 8-state):
---TT--EEEEEE---TTSTT--EEEEEEEETTEEEEEEEEEE---SSS----------SS------SSSS--SS-GGGG--

Nearest PDB structures (folds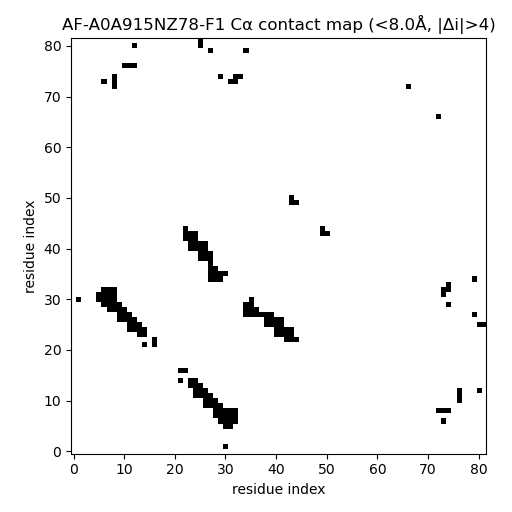eek):
  4mmi-assembly1_A  TM=3.649E-01  e=1.000E+00  Pedobacter heparinus
  4mmh-assembly1_A  TM=3.592E-01  e=3.344E+00  P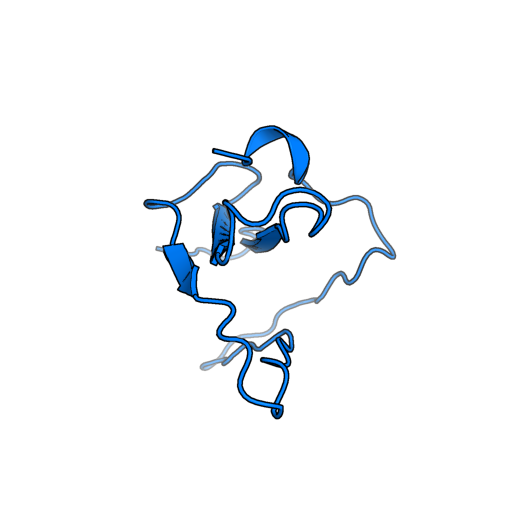edobacter heparinus

Mean predicted aligned error: 6.13 Å

Foldseek 3Di:
DDDPPWDKDWDKADDPPPDVPQQWIWIFMDTQQHTDDDTDTHGQDPPPPGPDDDDDDDDDPDDDDDDPPPDDDSYDNVVPDD